Protein AF-A0A7S8ES84-F1 (afdb_monomer)

Secondary structure (DSSP, 8-state):
----GGG--THHHHHS--HHHHHHHHHHTT---TTS-HHHHHHHHHHHH---HHHHHHHHHHHHHHHHHT-

Structure (mmCIF, N/CA/C/O backbone):
data_AF-A0A7S8ES84-F1
#
_entry.id   AF-A0A7S8ES84-F1
#
loop_
_atom_site.group_PDB
_atom_site.id
_atom_site.type_symbol
_atom_site.label_atom_id
_atom_site.label_alt_id
_atom_site.label_comp_id
_atom_site.label_asym_id
_atom_site.label_entity_id
_atom_site.label_seq_id
_atom_site.pdbx_PDB_ins_code
_atom_site.Cartn_x
_atom_site.Cartn_y
_atom_site.Cartn_z
_atom_site.occupancy
_atom_site.B_iso_or_equiv
_atom_site.auth_seq_id
_atom_site.auth_comp_id
_atom_site.auth_asym_id
_atom_site.auth_atom_id
_atom_site.pdbx_PDB_model_num
ATOM 1 N N . MET A 1 1 ? 14.889 6.998 13.244 1.00 37.19 1 MET A N 1
ATOM 2 C CA . MET A 1 1 ? 13.534 7.315 13.737 1.00 37.19 1 MET A CA 1
ATOM 3 C C . MET A 1 1 ? 12.727 6.033 13.625 1.00 37.19 1 MET A C 1
ATOM 5 O O . MET A 1 1 ? 12.525 5.611 12.494 1.00 37.19 1 MET A O 1
ATOM 9 N N . PRO A 1 2 ? 12.383 5.347 14.730 1.00 44.06 2 PRO A N 1
ATOM 10 C CA . PRO A 1 2 ? 11.490 4.200 14.639 1.00 44.06 2 PRO A CA 1
ATOM 11 C C . PRO A 1 2 ? 10.146 4.722 14.128 1.00 44.06 2 PRO A C 1
ATOM 13 O O . PRO A 1 2 ? 9.633 5.714 14.648 1.00 44.06 2 PRO A O 1
ATOM 16 N N . LEU A 1 3 ? 9.636 4.122 13.055 1.00 48.12 3 LEU A N 1
ATOM 17 C CA . LEU A 1 3 ? 8.289 4.379 12.562 1.00 48.12 3 LEU A CA 1
ATOM 18 C C . LEU A 1 3 ? 7.320 3.905 13.643 1.00 48.12 3 LEU A C 1
ATOM 20 O O . LEU A 1 3 ? 6.977 2.729 13.718 1.00 48.12 3 LEU A O 1
ATOM 24 N N . ASP A 1 4 ? 6.944 4.817 14.531 1.00 47.53 4 ASP A N 1
ATOM 25 C CA . ASP A 1 4 ? 5.908 4.571 15.514 1.00 47.53 4 ASP A CA 1
ATOM 26 C C . ASP A 1 4 ? 4.610 4.302 14.740 1.00 47.53 4 ASP A C 1
ATOM 28 O O . ASP A 1 4 ? 4.076 5.184 14.058 1.00 47.53 4 ASP A O 1
ATOM 32 N N . LEU A 1 5 ? 4.126 3.055 14.796 1.00 50.22 5 LEU A N 1
ATOM 33 C CA . LEU A 1 5 ? 2.883 2.623 14.152 1.00 50.22 5 LEU A CA 1
ATOM 34 C C . LEU A 1 5 ? 1.678 3.465 14.613 1.00 50.22 5 LEU A C 1
ATOM 36 O O . LEU A 1 5 ? 0.616 3.390 14.015 1.00 50.22 5 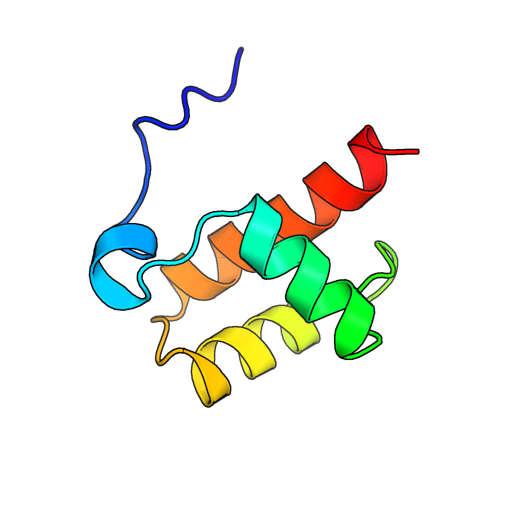LEU A O 1
ATOM 40 N N . ASN A 1 6 ? 1.816 4.318 15.627 1.00 46.97 6 ASN A N 1
ATOM 41 C CA . ASN A 1 6 ? 0.742 5.154 16.147 1.00 46.97 6 ASN A CA 1
ATOM 42 C C . ASN A 1 6 ? 0.330 6.346 15.250 1.00 46.97 6 ASN A C 1
ATOM 44 O O . ASN A 1 6 ? -0.604 7.071 15.583 1.00 46.97 6 ASN A O 1
ATOM 48 N N . TYR A 1 7 ? 0.967 6.539 14.088 1.00 45.94 7 TYR A N 1
ATOM 49 C CA . TYR A 1 7 ? 0.478 7.445 13.032 1.00 45.94 7 TYR A CA 1
ATOM 50 C C . TYR A 1 7 ? -0.515 6.780 12.059 1.00 45.94 7 TYR A C 1
ATOM 52 O O . TYR A 1 7 ? -0.841 7.364 11.025 1.00 45.94 7 TYR A O 1
ATOM 60 N N . LEU A 1 8 ? -1.000 5.573 12.388 1.00 55.78 8 LEU A N 1
ATOM 61 C CA . LEU A 1 8 ? -2.013 4.797 11.664 1.00 55.78 8 LEU A CA 1
ATOM 62 C C . LEU A 1 8 ? -3.180 5.682 11.187 1.00 55.78 8 LEU A C 1
ATOM 64 O O . LEU A 1 8 ? -4.076 6.016 11.971 1.00 55.78 8 LEU A O 1
ATOM 68 N N . PRO A 1 9 ? -3.260 6.023 9.889 1.00 60.66 9 PRO A N 1
ATOM 69 C CA . PRO A 1 9 ? -4.517 6.512 9.366 1.00 60.66 9 PRO A CA 1
ATOM 70 C C . PRO A 1 9 ? -5.518 5.344 9.426 1.00 60.66 9 PRO A C 1
ATOM 72 O O . PRO A 1 9 ? -5.095 4.195 9.368 1.00 60.66 9 PRO A O 1
ATOM 75 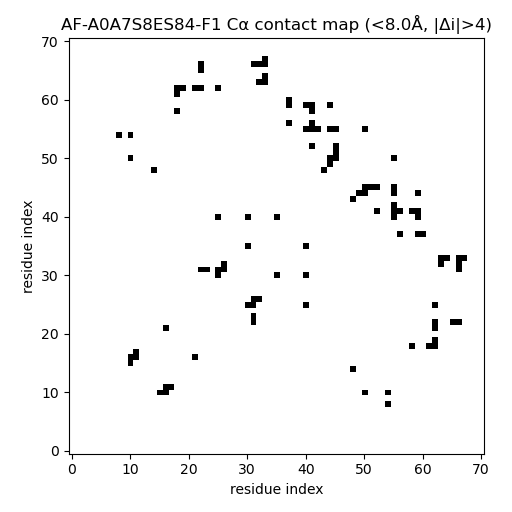N N . GLY A 1 10 ? -6.824 5.601 9.574 1.00 65.44 10 GLY A N 1
ATOM 76 C CA . GLY A 1 10 ? -7.874 4.629 9.958 1.00 65.44 10 GLY A CA 1
ATOM 77 C C . GLY A 1 10 ? -8.135 3.408 9.049 1.00 65.44 10 GLY A C 1
ATOM 78 O O . GLY A 1 10 ? -9.279 2.991 8.921 1.00 65.44 10 GLY A O 1
ATOM 79 N N . ILE A 1 11 ? -7.116 2.837 8.413 1.00 76.00 11 ILE A N 1
ATOM 80 C CA . ILE A 1 11 ? -7.107 1.647 7.569 1.00 76.00 11 ILE A CA 1
ATOM 81 C C . ILE A 1 11 ? -7.440 0.406 8.392 1.00 76.00 11 ILE A C 1
ATOM 83 O O . ILE A 1 11 ? -8.364 -0.304 8.013 1.00 76.00 11 ILE A O 1
ATOM 87 N N . GLU A 1 12 ? -6.784 0.174 9.533 1.00 75.81 12 GLU A N 1
ATOM 88 C CA . GLU A 1 12 ? -7.119 -0.950 10.426 1.00 75.81 12 GLU A CA 1
ATOM 89 C C . GLU A 1 12 ? -8.564 -0.845 10.925 1.00 75.81 12 GLU A C 1
ATOM 91 O O . GLU A 1 12 ? -9.308 -1.816 10.880 1.00 75.81 12 GLU A O 1
ATOM 96 N N . LYS A 1 13 ? -9.026 0.362 11.278 1.00 74.12 13 LYS A N 1
ATOM 97 C CA . LYS A 1 13 ? -10.431 0.598 11.657 1.00 74.12 13 LYS A CA 1
ATOM 98 C C . LYS A 1 13 ? -11.420 0.374 10.505 1.00 74.12 13 LYS A C 1
ATOM 100 O O . LYS A 1 13 ? -12.558 0.001 10.757 1.00 74.12 13 LYS A O 1
ATOM 105 N N . LYS A 1 14 ? -11.015 0.621 9.255 1.00 76.75 14 LYS A N 1
ATOM 106 C CA . LYS A 1 14 ? -11.866 0.460 8.061 1.00 76.75 14 LYS A CA 1
ATOM 107 C C . LYS A 1 14 ? -11.881 -0.960 7.510 1.00 76.75 14 LYS A C 1
ATOM 109 O O . LYS A 1 14 ? -12.879 -1.373 6.935 1.00 76.75 14 LYS A O 1
ATOM 114 N N . THR A 1 15 ? -10.767 -1.670 7.632 1.00 82.00 15 THR A N 1
ATOM 115 C CA . THR A 1 15 ? -10.531 -2.948 6.945 1.00 82.00 15 THR A CA 1
ATOM 116 C C . THR A 1 15 ? -10.373 -4.119 7.906 1.00 82.00 15 THR A C 1
ATOM 118 O O . THR A 1 15 ? -10.490 -5.264 7.480 1.00 82.00 15 THR A O 1
ATOM 121 N N . GLY A 1 16 ? -10.097 -3.855 9.186 1.00 83.12 16 GLY A N 1
ATOM 122 C CA . GLY A 1 16 ? -9.772 -4.869 10.188 1.00 83.12 16 GLY A CA 1
ATOM 123 C C . GLY A 1 16 ? -8.447 -5.589 9.931 1.00 83.12 16 GLY A C 1
ATOM 124 O O . GLY A 1 16 ? -8.228 -6.652 10.500 1.00 83.12 16 GLY A O 1
ATOM 125 N N . LYS A 1 17 ? -7.597 -5.065 9.037 1.00 85.44 17 LYS A N 1
ATOM 126 C CA . LYS A 1 17 ? -6.364 -5.714 8.580 1.00 85.44 17 LYS A CA 1
ATOM 127 C C . LYS A 1 17 ? -5.143 -4.894 8.940 1.00 85.44 17 LYS A C 1
ATOM 129 O O . LYS A 1 17 ? -5.117 -3.687 8.699 1.00 85.44 17 LYS A O 1
ATOM 134 N N . THR A 1 18 ? -4.132 -5.578 9.451 1.00 86.12 18 THR A N 1
ATOM 135 C CA . THR A 1 18 ? -2.823 -5.007 9.766 1.00 86.12 18 THR A CA 1
ATOM 136 C C . THR A 1 18 ? -1.949 -4.931 8.515 1.00 86.12 18 THR A C 1
ATOM 138 O O . THR A 1 18 ? -2.205 -5.600 7.510 1.00 86.12 18 THR A O 1
ATOM 141 N N . THR A 1 19 ? -0.856 -4.168 8.570 1.00 85.06 19 THR A N 1
ATOM 142 C CA . THR A 1 19 ? 0.138 -4.116 7.482 1.00 85.06 19 THR A CA 1
ATOM 143 C C . THR A 1 19 ? 0.657 -5.508 7.097 1.00 85.06 19 THR A C 1
ATOM 145 O O . THR A 1 19 ? 0.810 -5.795 5.912 1.00 85.06 19 THR A O 1
ATOM 148 N N . LYS A 1 20 ? 0.867 -6.406 8.072 1.00 86.56 20 LYS A N 1
ATOM 149 C CA . LYS A 1 20 ? 1.314 -7.787 7.815 1.00 86.56 20 LYS A CA 1
ATOM 150 C C . LYS A 1 20 ? 0.288 -8.581 7.0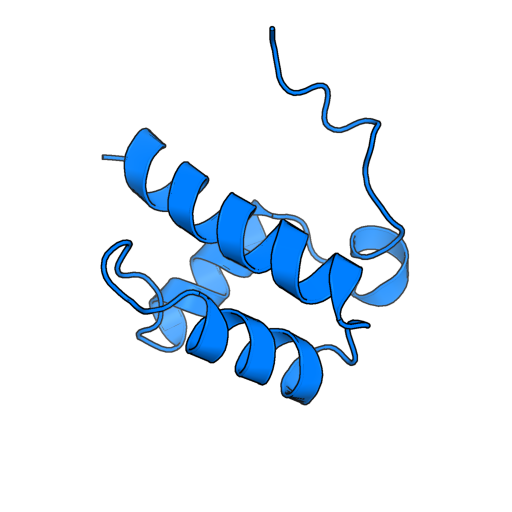04 1.00 86.56 20 LYS A C 1
ATOM 152 O O . LYS A 1 20 ? 0.669 -9.291 6.075 1.00 86.56 20 LYS A O 1
ATOM 157 N N . ASP A 1 21 ? -0.999 -8.407 7.299 1.00 89.88 21 ASP A N 1
ATOM 158 C CA . ASP A 1 21 ? -2.073 -9.038 6.526 1.00 89.88 21 ASP A CA 1
ATOM 159 C C . ASP A 1 21 ? -2.074 -8.535 5.082 1.00 89.88 21 ASP A C 1
ATOM 161 O O . ASP A 1 21 ? -2.216 -9.321 4.147 1.00 89.88 21 ASP A O 1
ATOM 165 N N . PHE A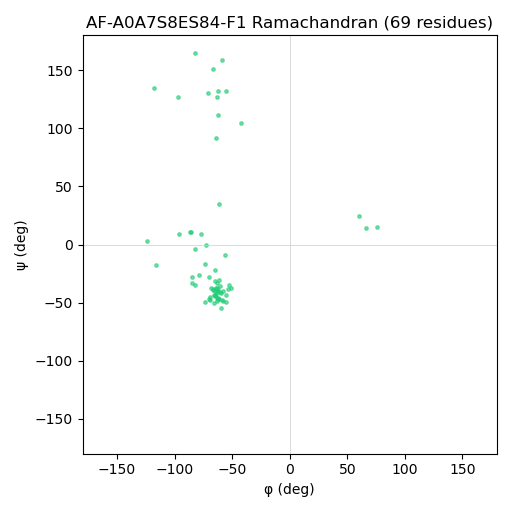 1 22 ? -1.867 -7.231 4.877 1.00 89.94 22 PHE A N 1
ATOM 166 C CA . PHE A 1 22 ? -1.764 -6.663 3.534 1.00 89.94 22 PHE A CA 1
ATOM 167 C C . PHE A 1 22 ? -0.554 -7.181 2.758 1.00 89.94 22 PHE A C 1
ATOM 169 O O . PHE A 1 22 ? -0.682 -7.422 1.560 1.00 89.94 22 PHE A O 1
ATOM 176 N N . VAL A 1 23 ? 0.591 -7.389 3.411 1.00 90.75 23 VAL A N 1
ATOM 177 C CA . VAL A 1 23 ? 1.769 -8.003 2.779 1.00 90.75 23 VAL A CA 1
ATOM 178 C C . VAL A 1 23 ? 1.454 -9.435 2.347 1.00 90.75 23 VAL A C 1
ATOM 180 O O . VAL A 1 23 ? 1.668 -9.775 1.185 1.00 90.75 23 VAL A O 1
ATOM 183 N N . ALA A 1 24 ? 0.870 -10.252 3.228 1.00 91.62 24 ALA A N 1
ATOM 184 C CA . ALA A 1 24 ? 0.482 -11.623 2.895 1.00 91.62 24 ALA A CA 1
ATOM 185 C C . ALA A 1 24 ? -0.531 -11.672 1.735 1.00 91.62 24 ALA A C 1
ATOM 187 O O . ALA A 1 24 ? -0.391 -12.472 0.809 1.00 91.62 24 ALA A O 1
ATOM 188 N N . LEU A 1 25 ? -1.516 -10.770 1.739 1.00 92.50 25 LEU A N 1
ATOM 189 C CA . LEU A 1 25 ? -2.493 -10.639 0.657 1.00 92.50 25 LEU A CA 1
ATOM 190 C C . LEU A 1 25 ? -1.854 -10.161 -0.650 1.00 92.50 25 LEU A C 1
ATOM 192 O O . LEU A 1 25 ? -2.217 -10.651 -1.719 1.00 92.50 25 LEU A O 1
ATOM 196 N N . ALA A 1 26 ? -0.893 -9.238 -0.577 1.00 91.88 26 ALA A N 1
ATOM 197 C CA . ALA A 1 26 ? -0.144 -8.784 -1.738 1.00 91.88 26 ALA A CA 1
ATOM 198 C C . ALA A 1 26 ? 0.659 -9.943 -2.340 1.00 91.88 26 ALA A C 1
ATOM 200 O O . ALA A 1 26 ? 0.575 -10.162 -3.544 1.00 91.88 26 ALA A O 1
ATOM 201 N N . VAL A 1 27 ? 1.360 -10.736 -1.526 1.00 91.88 27 VAL A N 1
ATOM 202 C CA . VAL A 1 27 ? 2.082 -11.938 -1.981 1.00 91.88 27 VAL A CA 1
ATOM 203 C C . VAL A 1 27 ? 1.127 -12.939 -2.633 1.00 91.88 27 VAL A C 1
ATOM 205 O O . VAL A 1 27 ? 1.376 -13.361 -3.761 1.00 91.88 27 VAL A O 1
ATOM 208 N N . ALA A 1 28 ? -0.010 -13.239 -1.999 1.00 93.00 28 ALA A N 1
ATOM 209 C CA . ALA A 1 28 ? -1.020 -14.144 -2.553 1.00 93.00 28 ALA A CA 1
ATOM 210 C C . ALA A 1 28 ? -1.621 -13.650 -3.887 1.00 93.00 28 ALA A C 1
ATOM 212 O O . ALA A 1 28 ? -1.979 -14.457 -4.741 1.00 93.00 28 ALA A O 1
ATOM 213 N N . LYS A 1 29 ? -1.706 -12.329 -4.091 1.00 90.06 29 LYS A N 1
ATOM 214 C CA . LYS A 1 29 ? -2.157 -11.697 -5.346 1.00 90.06 29 LYS A CA 1
ATOM 215 C C . LYS A 1 29 ? -1.068 -11.594 -6.423 1.00 90.06 29 LYS A C 1
ATOM 217 O O . LYS A 1 29 ? -1.361 -11.101 -7.509 1.00 90.06 29 LYS A O 1
ATOM 222 N N . GLY A 1 30 ? 0.176 -11.990 -6.142 1.00 91.06 30 GLY A N 1
ATOM 223 C CA . GLY A 1 30 ? 1.316 -11.754 -7.039 1.00 91.06 30 GLY A CA 1
ATOM 224 C C . GLY A 1 30 ? 1.826 -10.304 -7.032 1.00 91.06 30 GLY A C 1
ATOM 225 O O . GLY A 1 30 ? 2.581 -9.904 -7.910 1.00 91.06 30 GLY A O 1
ATOM 226 N N . LEU A 1 31 ? 1.426 -9.508 -6.037 1.00 90.88 31 LEU A N 1
ATOM 227 C CA . LEU A 1 31 ? 1.896 -8.144 -5.757 1.00 90.88 31 LEU A CA 1
ATOM 228 C C . LEU A 1 31 ? 3.011 -8.093 -4.691 1.00 90.88 31 LEU A C 1
ATOM 230 O O . LEU A 1 31 ? 3.379 -7.011 -4.221 1.00 90.88 31 LEU A O 1
ATOM 234 N N . GLY A 1 32 ? 3.526 -9.260 -4.301 1.00 86.94 32 GLY A N 1
ATOM 235 C CA . GLY A 1 32 ? 4.560 -9.456 -3.282 1.00 86.94 32 GLY A CA 1
ATOM 236 C C . GLY A 1 32 ? 5.984 -9.128 -3.723 1.00 86.94 32 GLY A C 1
ATOM 237 O O . GLY A 1 32 ? 6.918 -9.435 -2.998 1.00 86.94 32 GLY A O 1
ATOM 238 N N . ASP A 1 33 ? 6.168 -8.529 -4.897 1.00 87.50 33 ASP A N 1
ATOM 239 C CA . ASP A 1 33 ? 7.482 -8.122 -5.383 1.00 87.50 33 ASP A CA 1
ATOM 240 C C . ASP A 1 33 ? 7.711 -6.622 -5.080 1.00 87.50 33 ASP A C 1
ATOM 242 O O . ASP A 1 33 ? 6.863 -5.771 -5.405 1.00 87.50 33 ASP A O 1
ATOM 246 N N . PRO A 1 34 ? 8.824 -6.239 -4.428 1.00 86.69 34 PRO A N 1
ATOM 247 C CA . PRO A 1 34 ? 9.123 -4.840 -4.134 1.00 86.69 34 PRO A CA 1
ATOM 248 C C . PRO A 1 34 ? 9.350 -3.986 -5.395 1.00 86.69 34 PRO A C 1
ATOM 250 O O . PRO A 1 34 ? 9.141 -2.771 -5.332 1.00 86.69 34 PRO A O 1
ATOM 253 N N . THR A 1 35 ? 9.696 -4.586 -6.539 1.00 88.00 35 THR A N 1
ATOM 254 C CA . THR A 1 35 ? 9.874 -3.913 -7.841 1.00 88.00 35 THR A CA 1
ATOM 255 C C . THR A 1 35 ? 8.554 -3.497 -8.497 1.00 88.00 35 THR A C 1
ATOM 257 O O . THR A 1 35 ? 8.539 -2.623 -9.371 1.00 88.00 35 THR A O 1
ATOM 260 N N . ILE A 1 36 ? 7.421 -4.056 -8.051 1.00 90.56 36 ILE A N 1
ATOM 261 C CA . ILE A 1 36 ? 6.102 -3.694 -8.572 1.00 90.56 36 ILE A CA 1
ATOM 262 C C . ILE A 1 36 ? 5.806 -2.222 -8.290 1.00 90.56 36 ILE A C 1
ATOM 264 O O . ILE A 1 36 ? 5.925 -1.720 -7.165 1.00 90.56 36 ILE A O 1
ATOM 268 N N . LYS A 1 37 ? 5.355 -1.521 -9.335 1.00 90.44 37 LYS A N 1
ATOM 269 C CA . LYS A 1 37 ? 5.015 -0.100 -9.256 1.00 90.44 37 LYS A CA 1
ATOM 270 C C . LYS A 1 37 ? 3.982 0.140 -8.144 1.00 90.44 37 LYS A C 1
ATOM 272 O O . LYS A 1 37 ? 2.939 -0.519 -8.144 1.00 90.44 37 LYS A O 1
ATOM 277 N N . PRO A 1 38 ? 4.192 1.134 -7.258 1.00 89.31 38 PRO A N 1
ATOM 278 C CA . PRO A 1 38 ? 3.245 1.462 -6.190 1.00 89.31 38 PRO A CA 1
ATOM 279 C C . PRO A 1 38 ? 1.817 1.683 -6.699 1.00 89.31 38 PRO A C 1
ATOM 281 O O . PRO A 1 38 ? 0.866 1.259 -6.051 1.00 89.31 38 PRO A O 1
ATOM 284 N N . GLY A 1 39 ? 1.667 2.257 -7.902 1.00 92.62 39 GLY A N 1
ATOM 285 C CA . GLY A 1 39 ? 0.378 2.471 -8.573 1.00 92.62 39 GLY A CA 1
ATOM 286 C 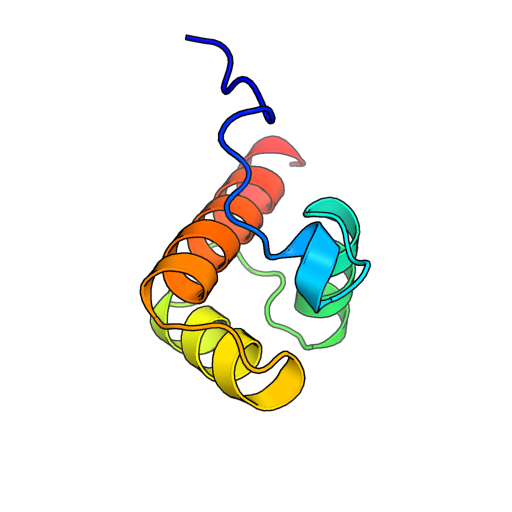C . GLY A 1 39 ? -0.508 1.225 -8.659 1.00 92.62 39 GLY A C 1
ATOM 287 O O . GLY A 1 39 ? -1.717 1.331 -8.473 1.00 92.62 39 GLY A O 1
ATOM 288 N N . VAL A 1 40 ? 0.087 0.046 -8.870 1.00 94.06 40 VAL A N 1
ATOM 289 C CA . VAL A 1 40 ? -0.650 -1.224 -8.968 1.00 94.06 40 VAL A CA 1
ATOM 290 C C . VAL A 1 40 ? -1.204 -1.629 -7.602 1.00 94.06 40 VAL A C 1
ATOM 292 O O . VAL A 1 40 ? -2.391 -1.923 -7.476 1.00 94.06 40 VAL A O 1
ATOM 295 N N . ARG A 1 41 ? -0.372 -1.552 -6.553 1.00 93.25 41 ARG A N 1
ATOM 296 C CA . ARG A 1 41 ? -0.796 -1.805 -5.166 1.00 93.25 41 ARG A CA 1
ATOM 297 C C . ARG A 1 41 ? -1.864 -0.806 -4.717 1.00 93.25 41 ARG A C 1
ATOM 299 O O . ARG A 1 41 ? -2.832 -1.199 -4.082 1.00 93.25 41 ARG A O 1
ATOM 306 N N . ILE A 1 42 ? -1.745 0.465 -5.100 1.00 94.12 42 ILE A N 1
ATOM 307 C CA . ILE A 1 42 ? -2.729 1.512 -4.778 1.00 94.12 42 ILE A CA 1
ATOM 308 C C . ILE A 1 42 ? -4.077 1.239 -5.441 1.00 94.12 42 ILE A C 1
ATOM 310 O O . ILE A 1 42 ? -5.110 1.410 -4.796 1.00 94.12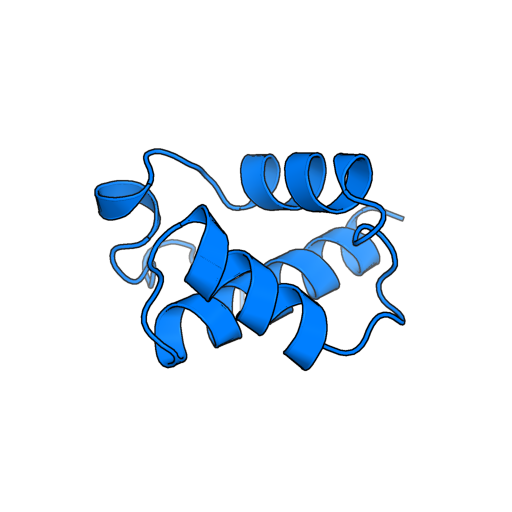 42 ILE A O 1
ATOM 314 N N . ALA A 1 43 ? -4.083 0.851 -6.719 1.00 95.00 43 ALA A N 1
ATOM 315 C CA . ALA A 1 43 ? -5.311 0.510 -7.432 1.00 95.00 43 ALA A CA 1
ATOM 316 C C . ALA A 1 43 ? -6.015 -0.678 -6.764 1.00 95.00 43 ALA A C 1
ATOM 318 O O . ALA A 1 43 ? -7.194 -0.577 -6.436 1.00 95.00 43 ALA A O 1
ATOM 319 N N . TRP A 1 44 ? -5.261 -1.732 -6.450 1.00 94.38 44 TRP A N 1
ATOM 320 C CA . TRP A 1 44 ? -5.762 -2.886 -5.707 1.00 94.38 44 TRP A CA 1
ATOM 321 C C . TRP A 1 44 ? -6.340 -2.497 -4.337 1.00 94.38 44 TRP A C 1
ATOM 323 O O . TRP A 1 44 ? -7.470 -2.851 -4.016 1.00 94.38 44 TRP A O 1
ATOM 333 N N . LEU A 1 45 ? -5.615 -1.697 -3.554 1.00 92.88 45 LEU A N 1
ATOM 334 C CA . LEU A 1 45 ? -6.058 -1.237 -2.236 1.00 92.88 45 LEU A CA 1
ATOM 335 C C . LEU A 1 45 ? -7.328 -0.370 -2.295 1.00 92.88 45 LEU A C 1
ATOM 337 O O . LEU A 1 45 ? -8.164 -0.415 -1.392 1.00 92.88 45 LEU A O 1
ATOM 341 N N . LYS A 1 46 ? -7.495 0.415 -3.362 1.00 93.25 46 LYS A N 1
ATOM 342 C CA . LYS A 1 46 ? -8.722 1.180 -3.618 1.00 93.25 46 LYS A CA 1
ATOM 343 C C . LYS A 1 46 ? -9.894 0.267 -3.976 1.00 93.25 46 LYS A C 1
ATOM 345 O O . LYS A 1 46 ? -10.987 0.481 -3.465 1.00 93.25 46 LYS A O 1
ATOM 350 N N . GLN A 1 47 ? -9.668 -0.714 -4.848 1.00 93.12 47 GLN A N 1
ATOM 351 C CA . GLN A 1 47 ? -10.711 -1.595 -5.378 1.00 93.12 47 GLN A CA 1
ATOM 352 C C . GLN A 1 47 ? -11.194 -2.616 -4.344 1.00 93.12 47 GLN A C 1
ATOM 354 O O . GLN A 1 47 ? -12.395 -2.726 -4.123 1.00 93.12 47 GLN A O 1
ATOM 359 N N . ASP A 1 48 ? -10.274 -3.315 -3.679 1.00 91.56 48 ASP A N 1
ATOM 360 C CA . ASP A 1 48 ? -10.616 -4.424 -2.780 1.00 91.56 48 ASP A CA 1
ATOM 361 C C . ASP A 1 48 ? -10.971 -3.935 -1.362 1.00 91.56 48 ASP A C 1
ATOM 363 O O . ASP A 1 48 ? -11.739 -4.587 -0.658 1.00 91.56 48 ASP A O 1
ATOM 367 N N . PHE A 1 49 ? -10.429 -2.787 -0.928 1.00 89.25 49 PHE A N 1
ATOM 368 C CA . PHE A 1 49 ? -10.552 -2.306 0.460 1.00 89.25 49 PHE A CA 1
ATOM 369 C C . PHE A 1 49 ? -11.157 -0.905 0.594 1.00 89.25 49 PHE A C 1
ATOM 371 O O . PHE A 1 49 ? -11.226 -0.369 1.702 1.00 89.25 49 PHE A O 1
ATOM 378 N N . GLY A 1 50 ? -11.570 -0.277 -0.513 1.00 88.69 50 GLY A N 1
ATOM 379 C CA . GLY A 1 50 ? -12.191 1.051 -0.492 1.00 88.69 50 GLY A CA 1
ATOM 380 C C . GLY A 1 50 ? -11.294 2.141 0.104 1.00 88.69 5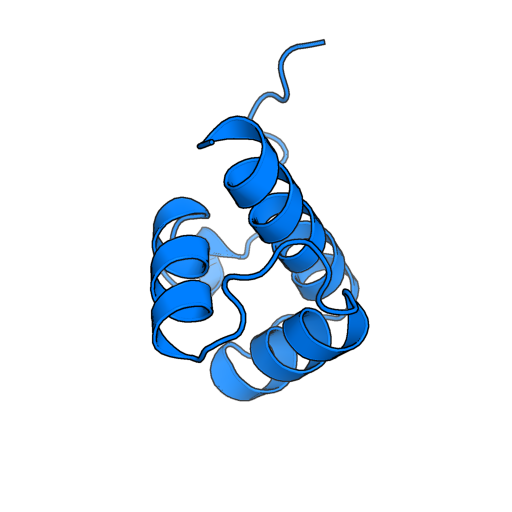0 GLY A C 1
ATOM 381 O O . GLY A 1 50 ? -11.787 3.136 0.644 1.00 88.69 50 GLY A O 1
ATOM 382 N N . LEU A 1 51 ? -9.968 1.958 0.074 1.00 88.19 51 LEU A N 1
ATOM 383 C CA . LEU A 1 51 ? -9.053 2.918 0.680 1.00 88.19 51 LEU A CA 1
ATOM 384 C C . LEU A 1 51 ? -9.004 4.210 -0.135 1.00 88.19 51 LEU A C 1
ATOM 386 O O . LEU A 1 51 ? -8.779 4.208 -1.340 1.00 88.19 51 LEU A O 1
ATOM 390 N N . GLY A 1 52 ? -9.152 5.347 0.548 1.00 87.62 52 GLY A N 1
ATOM 391 C CA . GLY A 1 52 ? -8.887 6.657 -0.046 1.00 87.62 52 GLY A CA 1
ATOM 392 C C . GLY A 1 52 ? -7.440 6.767 -0.540 1.00 87.62 52 GLY A C 1
ATOM 393 O O . GLY A 1 52 ? -6.558 6.041 -0.083 1.00 87.62 52 GLY A O 1
ATOM 394 N N . HIS A 1 53 ? -7.168 7.691 -1.465 1.00 88.19 53 HIS A N 1
ATOM 395 C CA . HIS A 1 53 ? -5.872 7.752 -2.150 1.00 88.19 53 HIS A CA 1
ATOM 396 C C . HIS A 1 53 ? -4.660 7.861 -1.207 1.00 88.19 53 HIS A C 1
ATOM 398 O O . HIS A 1 53 ? -3.698 7.125 -1.406 1.00 88.19 53 HIS A O 1
ATOM 404 N N . GLY A 1 54 ? -4.729 8.700 -0.165 1.00 87.62 54 GLY A N 1
ATOM 405 C CA . GLY A 1 54 ? -3.648 8.839 0.821 1.00 87.62 54 GLY A CA 1
ATOM 406 C C . GLY A 1 54 ? -3.408 7.566 1.640 1.00 87.62 54 GLY A C 1
ATOM 407 O O . GLY A 1 54 ? -2.268 7.157 1.831 1.00 87.62 54 GLY A O 1
ATOM 408 N N . HIS A 1 55 ? -4.482 6.879 2.040 1.00 87.31 55 HIS A N 1
ATOM 409 C CA . HIS A 1 55 ? -4.401 5.601 2.751 1.00 87.31 55 HIS A CA 1
ATOM 410 C C . HIS A 1 55 ? -3.803 4.494 1.882 1.00 87.31 55 HIS A C 1
ATOM 412 O O . HIS A 1 55 ? -2.947 3.738 2.333 1.00 87.31 55 HIS A O 1
ATOM 418 N N . ALA A 1 56 ? -4.232 4.423 0.622 1.00 90.94 56 ALA A N 1
ATOM 419 C CA . ALA A 1 56 ? -3.729 3.443 -0.327 1.00 90.94 56 ALA A CA 1
ATOM 420 C C . ALA A 1 56 ? -2.249 3.687 -0.674 1.00 90.94 56 ALA A C 1
ATOM 422 O O . ALA A 1 56 ? -1.491 2.729 -0.768 1.00 90.94 56 ALA A O 1
ATOM 423 N N . MET A 1 57 ? -1.825 4.950 -0.820 1.00 91.31 57 MET A N 1
ATOM 424 C CA . MET A 1 57 ? -0.411 5.315 -1.001 1.00 91.31 57 MET A CA 1
ATOM 425 C C . MET A 1 57 ? 0.430 4.853 0.187 1.00 91.31 57 MET A C 1
ATOM 427 O O . MET A 1 57 ? 1.389 4.111 -0.004 1.00 91.31 57 MET A O 1
ATOM 431 N N . PHE A 1 58 ? 0.044 5.248 1.404 1.00 89.94 58 PHE A N 1
ATOM 432 C CA . PHE A 1 58 ? 0.770 4.884 2.619 1.00 89.94 58 PHE A CA 1
ATOM 433 C C . PHE A 1 58 ? 0.926 3.365 2.745 1.00 89.94 58 PHE A C 1
ATOM 435 O O . PHE A 1 58 ? 2.037 2.869 2.904 1.00 89.94 58 PHE A O 1
ATOM 442 N N . MET A 1 59 ? -0.169 2.619 2.579 1.00 90.06 59 MET A N 1
ATOM 443 C CA . MET A 1 59 ? -0.140 1.164 2.701 1.00 90.06 59 MET A CA 1
ATOM 444 C C . MET A 1 59 ? 0.656 0.494 1.572 1.00 90.06 59 MET A C 1
ATOM 446 O O . MET A 1 59 ? 1.383 -0.459 1.822 1.00 90.06 59 MET A O 1
ATOM 450 N N . ALA A 1 60 ? 0.594 0.998 0.335 1.00 91.94 60 ALA A N 1
ATOM 451 C CA . ALA A 1 60 ? 1.404 0.469 -0.764 1.00 91.94 60 ALA A CA 1
ATOM 452 C C . ALA A 1 60 ? 2.913 0.640 -0.530 1.00 91.94 60 ALA A C 1
ATOM 454 O O . ALA A 1 60 ? 3.685 -0.247 -0.901 1.00 91.94 60 ALA A O 1
ATOM 455 N N . HIS A 1 61 ? 3.323 1.760 0.073 1.00 90.88 61 HIS A N 1
ATOM 456 C CA . HIS A 1 61 ? 4.704 1.979 0.501 1.00 90.88 61 HIS A CA 1
ATOM 457 C C . HIS A 1 61 ? 5.072 1.064 1.672 1.00 90.88 61 HIS A C 1
ATOM 459 O O . HIS A 1 61 ? 6.055 0.343 1.567 1.00 90.88 61 HIS A O 1
ATOM 465 N N . ALA A 1 62 ? 4.229 0.978 2.704 1.00 89.38 62 ALA A N 1
ATOM 466 C CA . ALA A 1 62 ? 4.462 0.096 3.847 1.00 89.38 62 ALA A CA 1
ATOM 467 C C . ALA A 1 62 ? 4.610 -1.383 3.441 1.00 89.38 62 ALA A C 1
ATOM 469 O O . ALA A 1 62 ? 5.480 -2.077 3.956 1.00 89.38 62 ALA A O 1
ATOM 470 N N . ILE A 1 63 ? 3.807 -1.864 2.482 1.00 90.31 63 ILE A N 1
ATOM 471 C CA . ILE A 1 63 ? 3.945 -3.220 1.927 1.00 90.31 63 ILE A CA 1
ATOM 472 C C . ILE A 1 63 ? 5.304 -3.389 1.247 1.00 90.31 63 ILE A C 1
ATOM 474 O O . ILE A 1 63 ? 5.964 -4.401 1.446 1.00 90.31 63 ILE A O 1
ATOM 478 N N . ARG A 1 64 ? 5.722 -2.417 0.429 1.00 90.94 64 ARG A N 1
ATOM 479 C CA . ARG A 1 64 ? 7.016 -2.467 -0.259 1.00 90.94 64 ARG A CA 1
ATOM 480 C C . ARG A 1 64 ? 8.172 -2.491 0.738 1.00 90.94 64 ARG A C 1
ATOM 482 O O . ARG A 1 64 ? 9.074 -3.301 0.566 1.00 90.94 64 ARG A O 1
ATOM 489 N N . ASP A 1 65 ? 8.140 -1.614 1.732 1.00 90.75 65 ASP A N 1
ATOM 490 C CA . ASP A 1 65 ? 9.204 -1.495 2.728 1.00 90.75 65 ASP A CA 1
ATOM 491 C C . ASP A 1 65 ? 9.279 -2.777 3.568 1.00 90.75 65 ASP A C 1
ATOM 493 O O . ASP A 1 65 ? 10.352 -3.356 3.702 1.00 90.75 65 ASP A O 1
ATOM 497 N N . ALA A 1 66 ? 8.134 -3.328 3.987 1.00 87.88 66 ALA A N 1
ATOM 498 C CA . ALA A 1 66 ? 8.077 -4.612 4.686 1.00 87.88 66 ALA A CA 1
ATOM 499 C C . ALA A 1 66 ? 8.621 -5.789 3.850 1.00 87.88 66 ALA A C 1
ATOM 501 O O . ALA A 1 66 ? 9.243 -6.695 4.399 1.00 87.88 66 ALA A O 1
ATOM 502 N N . LEU A 1 67 ? 8.409 -5.786 2.527 1.00 87.44 67 LEU A N 1
ATOM 503 C CA . LEU A 1 67 ? 8.986 -6.787 1.618 1.00 87.44 67 LEU A CA 1
ATOM 504 C C . LEU A 1 67 ? 10.507 -6.633 1.451 1.00 87.44 67 LEU A C 1
ATOM 506 O O . LEU A 1 67 ? 11.178 -7.615 1.152 1.00 87.44 67 LEU A O 1
ATOM 510 N N . LEU A 1 68 ? 11.045 -5.419 1.613 1.00 86.88 68 LEU A N 1
ATOM 511 C CA . LEU A 1 68 ? 12.485 -5.151 1.558 1.00 86.88 68 LEU A CA 1
ATOM 512 C C . LEU A 1 68 ? 13.187 -5.458 2.886 1.00 86.88 68 LEU A C 1
ATOM 514 O O . LEU A 1 68 ? 14.327 -5.903 2.866 1.00 86.88 68 LEU A O 1
ATOM 518 N N . GLU A 1 69 ? 12.524 -5.222 4.019 1.00 83.06 69 GLU A N 1
ATOM 519 C CA . GLU A 1 69 ? 13.052 -5.498 5.364 1.00 83.06 69 GLU A CA 1
ATOM 520 C C . GLU A 1 69 ? 12.965 -6.983 5.753 1.00 83.06 69 GLU A C 1
ATOM 522 O O . GLU A 1 69 ? 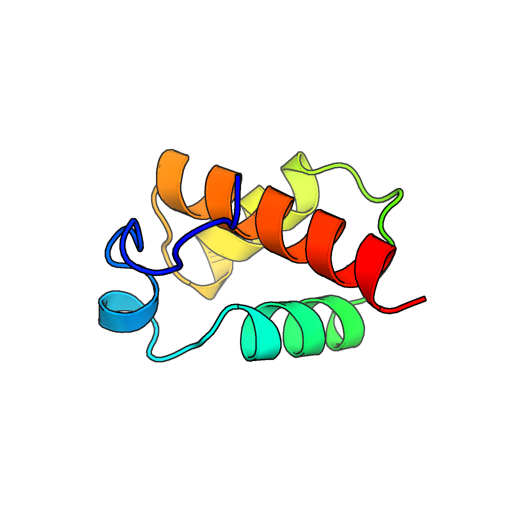13.731 -7.447 6.593 1.00 83.06 69 GLU A O 1
ATOM 527 N N . GLY A 1 70 ? 12.014 -7.724 5.177 1.00 63.97 70 GLY A N 1
ATOM 528 C CA . GLY A 1 70 ? 11.786 -9.146 5.448 1.00 63.97 70 GLY A CA 1
ATOM 529 C C . GLY A 1 70 ? 12.635 -10.126 4.627 1.00 63.97 70 GLY A C 1
ATOM 530 O O . GLY A 1 70 ? 12.317 -11.316 4.645 1.00 63.97 70 GLY A O 1
ATOM 531 N N . ASN A 1 71 ? 13.650 -9.646 3.899 1.00 47.31 71 ASN A N 1
ATOM 532 C CA . ASN A 1 71 ? 14.568 -10.442 3.072 1.00 47.31 71 ASN A CA 1
ATOM 533 C C . ASN A 1 71 ? 16.012 -10.327 3.572 1.00 47.31 71 ASN A C 1
ATOM 535 O O . ASN A 1 71 ? 16.440 -9.185 3.849 1.00 47.31 71 ASN A O 1
#

Solvent-accessible surface area (backbone atoms only — not comparable to full-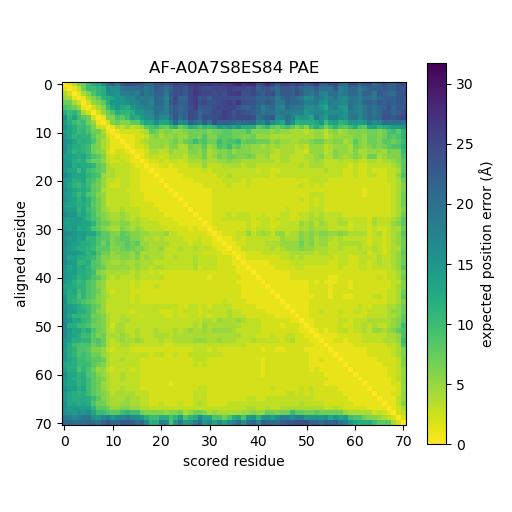atom values): 4190 Å² total; per-residue (Å²): 130,83,82,64,71,88,74,65,66,67,52,43,81,72,65,78,46,52,70,67,54,52,35,54,51,27,41,76,71,73,59,55,50,62,84,58,59,55,69,58,49,25,51,49,34,31,70,79,63,68,34,53,70,70,58,14,49,54,50,30,49,52,35,34,50,51,53,59,71,74,103

Sequence (71 aa):
MPLDLNYLPGIEKKTGKTTKDFVALAVAKGLGDPTIKPGVRIAWLKQDFGLGHGHAMFMAHAIRDALLEGN

Mean predicted aligned error: 6.13 Å

pLDDT: mean 82.39, std 15.09, range [37.19, 95.0]

Radius of gyration: 11.26 Å; Cα contacts (8 Å, |Δi|>4): 56; chains: 1; bounding box: 27×23×25 Å

Foldseek 3Di:
DPPPCVVDDCQCVQAVDDLVRLLVVCVVVVNNDLPDDLVVQLVVCCVVRVDDNVNSSVSSVSSSVCSVVVD